Protein AF-A0AAW9EDR4-F1 (afdb_monomer_lite)

Radius of gyration: 29.73 Å; chains: 1; bounding box: 48×29×83 Å

InterPro domains:
  IPR008635 Trimeric autotransporter adhesin YadA-like, stalk domain [PF05662] (1-44)
  IPR011049 Serralysin-like metalloprotease, C-terminal [SSF101967] (1-27)

Foldseek 3Di:
DDPQDAFDPDPPTPGDHDPVVVVVVVVVVVVVVVVVVVVVVVVVVVVVVVVVVVVVVVQVVQCDQDDPPPDGDRHHDPDD

Structure (mmCIF, N/CA/C/O backbone):
data_AF-A0AAW9EDR4-F1
#
_entry.id   AF-A0AAW9EDR4-F1
#
loop_
_atom_site.group_PDB
_atom_site.id
_atom_site.type_symbol
_atom_site.label_atom_id
_atom_site.label_alt_id
_atom_site.label_comp_id
_atom_site.label_asym_id
_atom_site.label_entity_id
_atom_site.label_seq_id
_atom_site.pdbx_PDB_ins_code
_atom_site.Cartn_x
_atom_site.Cartn_y
_atom_site.Cartn_z
_atom_site.occupancy
_atom_site.B_iso_or_equiv
_atom_site.auth_seq_id
_atom_site.auth_comp_id
_atom_site.auth_asym_id
_atom_site.auth_atom_id
_atom_site.pdbx_PDB_model_num
ATOM 1 N N . ILE A 1 1 ? -16.881 5.312 32.623 1.00 88.75 1 ILE A N 1
ATOM 2 C CA . ILE A 1 1 ? -16.866 3.981 33.281 1.00 88.75 1 ILE A CA 1
ATOM 3 C C . ILE A 1 1 ? -15.403 3.581 33.445 1.00 88.75 1 ILE A C 1
ATOM 5 O O . ILE A 1 1 ? -14.641 3.808 32.516 1.00 88.75 1 ILE A O 1
ATOM 9 N N . THR A 1 2 ? -14.993 3.076 34.607 1.00 96.00 2 THR A N 1
ATOM 10 C CA . THR A 1 2 ? -13.619 2.601 34.871 1.00 96.00 2 THR A CA 1
ATOM 11 C C . THR A 1 2 ? -13.660 1.190 35.468 1.00 96.00 2 THR A C 1
ATOM 13 O O . THR A 1 2 ? -14.747 0.711 35.786 1.00 96.00 2 THR A O 1
ATOM 16 N N . ASN A 1 3 ? -12.504 0.526 35.595 1.00 97.00 3 ASN A N 1
ATOM 17 C CA . ASN A 1 3 ? -12.355 -0.853 36.092 1.00 97.00 3 ASN A CA 1
ATOM 18 C C . ASN A 1 3 ? -13.123 -1.907 35.269 1.00 97.00 3 ASN A C 1
ATOM 20 O O . ASN A 1 3 ? -13.610 -2.901 35.801 1.00 97.00 3 ASN A O 1
ATOM 24 N N . VAL A 1 4 ? -13.223 -1.692 33.954 1.00 98.12 4 VAL A N 1
ATOM 25 C CA . VAL A 1 4 ? -13.835 -2.648 33.022 1.00 98.12 4 VAL A CA 1
ATOM 26 C C . VAL A 1 4 ? -12.837 -3.770 32.737 1.00 98.12 4 VAL A C 1
ATOM 28 O O . VAL A 1 4 ? -11.776 -3.538 32.144 1.00 98.12 4 VAL A O 1
ATOM 31 N N . LYS A 1 5 ? -13.170 -4.993 33.162 1.00 98.19 5 LYS A N 1
ATOM 32 C CA . LYS A 1 5 ? -12.435 -6.203 32.766 1.00 98.19 5 LYS A CA 1
ATOM 33 C C . LYS A 1 5 ? -12.442 -6.310 31.236 1.00 98.19 5 LYS A C 1
ATOM 35 O O . LYS A 1 5 ? -13.416 -5.915 30.612 1.00 98.19 5 LYS A O 1
ATOM 40 N N . ALA A 1 6 ? -11.368 -6.826 30.638 1.00 98.62 6 ALA A N 1
ATOM 41 C CA . ALA A 1 6 ? -11.352 -7.083 29.199 1.00 98.62 6 ALA A CA 1
ATOM 42 C C . ALA A 1 6 ? -12.547 -7.970 28.812 1.00 98.62 6 ALA A C 1
ATOM 44 O O . ALA A 1 6 ? -12.739 -9.035 29.409 1.00 98.62 6 ALA A O 1
ATOM 45 N N . GLY A 1 7 ? -13.345 -7.491 27.859 1.00 98.50 7 GLY A N 1
ATOM 46 C CA . GLY A 1 7 ? -14.528 -8.184 27.371 1.00 98.50 7 GLY A CA 1
ATOM 47 C C . GLY A 1 7 ? -14.160 -9.335 26.445 1.00 98.50 7 GLY A C 1
ATOM 48 O O . GLY A 1 7 ? -13.089 -9.340 25.831 1.00 98.50 7 GLY A O 1
ATOM 49 N N . THR A 1 8 ? -15.050 -10.309 26.323 1.00 98.62 8 THR A N 1
ATOM 50 C CA . THR A 1 8 ? -14.890 -11.401 25.361 1.00 98.62 8 THR A CA 1
ATOM 51 C C . THR A 1 8 ? -14.980 -10.851 23.934 1.00 98.62 8 THR A C 1
ATOM 53 O O . THR A 1 8 ? -15.896 -10.091 23.626 1.00 98.62 8 THR A O 1
ATOM 56 N N . LEU A 1 9 ? -14.031 -11.211 23.063 1.00 97.81 9 LEU A N 1
ATOM 57 C CA . LEU A 1 9 ? -14.049 -10.848 21.641 1.00 97.81 9 LEU A CA 1
ATOM 58 C C . LEU A 1 9 ? -14.553 -12.041 20.826 1.00 97.81 9 LEU A C 1
ATOM 60 O O . LEU A 1 9 ? -13.775 -12.908 20.433 1.00 97.81 9 LEU A O 1
ATOM 64 N N . SER A 1 10 ? -15.865 -12.090 20.625 1.00 98.31 10 SER A N 1
ATOM 65 C CA . SER A 1 10 ? -16.569 -13.086 19.814 1.00 98.31 10 SER A CA 1
ATOM 66 C C . SER A 1 10 ? -17.816 -12.454 19.203 1.00 98.31 10 SER A C 1
ATOM 68 O O . SER A 1 10 ? -18.324 -11.477 19.753 1.00 98.31 10 SER A O 1
ATOM 70 N N . ASP A 1 11 ? -18.332 -13.034 18.123 1.00 98.50 11 ASP A N 1
ATOM 71 C CA . ASP A 1 11 ? -19.456 -12.469 17.360 1.00 98.50 11 ASP A CA 1
ATOM 72 C C . ASP A 1 11 ? -20.731 -12.268 18.203 1.00 98.50 11 ASP A C 1
ATOM 74 O O . ASP A 1 11 ? -21.435 -11.279 18.019 1.00 98.50 11 ASP A O 1
ATOM 78 N N . ASP A 1 12 ? -20.977 -13.140 19.187 1.00 98.31 12 ASP A N 1
ATOM 79 C CA . ASP A 1 12 ? -22.157 -13.077 20.068 1.00 98.31 12 ASP A CA 1
ATOM 80 C C . ASP A 1 12 ? -21.918 -12.316 21.392 1.00 98.31 12 ASP A C 1
ATOM 82 O O . ASP A 1 12 ? -22.762 -12.335 22.292 1.00 98.31 12 ASP A O 1
ATOM 86 N N . SER A 1 13 ? -20.752 -11.685 21.572 1.00 98.56 13 SER A N 1
ATOM 87 C CA . SER A 1 13 ? -20.408 -11.027 22.840 1.00 98.56 13 SER A CA 1
ATOM 88 C C . SER A 1 13 ? -21.224 -9.754 23.066 1.00 98.56 13 SER A C 1
ATOM 90 O O . SER A 1 13 ? -21.306 -8.881 22.204 1.00 98.56 13 SER A O 1
ATOM 92 N N . THR A 1 14 ? -21.756 -9.600 24.279 1.00 98.44 14 THR A N 1
ATOM 93 C CA . THR A 1 14 ? -22.368 -8.350 24.759 1.00 98.44 14 THR A CA 1
ATOM 94 C C . THR A 1 14 ? -21.505 -7.647 25.8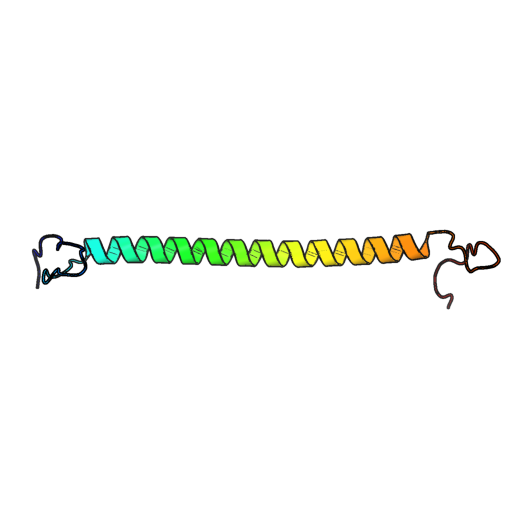10 1.00 98.44 14 THR A C 1
ATOM 96 O O . THR A 1 14 ? -21.970 -6.715 26.471 1.00 98.44 14 THR A O 1
ATOM 99 N N . ASP A 1 15 ? -20.268 -8.112 26.014 1.00 98.75 15 ASP A N 1
ATOM 100 C CA . ASP A 1 15 ? -19.342 -7.521 26.976 1.00 98.75 15 ASP A CA 1
ATOM 101 C C . ASP A 1 15 ? -18.873 -6.141 26.496 1.00 98.75 15 ASP A C 1
ATOM 103 O O . ASP A 1 15 ? -18.557 -5.931 25.324 1.00 98.75 15 ASP A O 1
ATOM 107 N N . ALA A 1 16 ? -18.737 -5.192 27.422 1.00 98.44 16 ALA A N 1
ATOM 108 C CA . ALA A 1 16 ? -18.044 -3.945 27.122 1.00 98.44 16 ALA A CA 1
ATOM 109 C C . ALA A 1 16 ? -16.547 -4.210 26.872 1.00 98.44 16 ALA A C 1
ATOM 111 O O . ALA A 1 16 ? -15.890 -4.902 27.652 1.00 98.44 16 ALA A O 1
ATOM 112 N N . VAL A 1 17 ? -15.982 -3.598 25.828 1.00 98.44 17 VAL A N 1
ATOM 113 C CA . VAL A 1 17 ? -14.531 -3.600 25.587 1.00 98.44 17 VAL A CA 1
ATOM 114 C C . VAL A 1 17 ? -13.846 -2.492 26.385 1.00 98.44 17 VAL A C 1
ATOM 116 O O . VAL A 1 17 ? -14.408 -1.413 26.590 1.00 98.44 17 VAL A O 1
ATOM 119 N N . ASN A 1 18 ? -12.617 -2.738 26.836 1.00 98.69 18 ASN A N 1
ATOM 120 C CA . ASN A 1 18 ? -11.842 -1.744 27.581 1.00 98.69 18 ASN A CA 1
ATOM 121 C C . ASN A 1 18 ? -10.741 -1.086 26.724 1.00 98.69 18 ASN A C 1
ATOM 123 O O . ASN A 1 18 ? -10.457 -1.490 25.595 1.00 98.69 18 ASN A O 1
ATOM 127 N N . GLY A 1 19 ? -10.077 -0.076 27.294 1.00 98.75 19 GLY A N 1
ATOM 128 C CA . GLY A 1 19 ? -9.024 0.675 26.605 1.00 98.75 19 GLY A CA 1
ATOM 129 C C . GLY A 1 19 ? -7.822 -0.167 26.159 1.00 98.75 19 GLY A C 1
ATOM 130 O O . GLY A 1 19 ? -7.230 0.143 25.133 1.00 98.75 19 GLY A O 1
ATOM 131 N N . SER A 1 20 ? -7.470 -1.245 26.871 1.00 98.62 20 SER A N 1
ATOM 132 C CA . SER A 1 20 ? -6.350 -2.115 26.472 1.00 98.62 20 SER A CA 1
ATOM 133 C C . SER A 1 20 ? -6.645 -2.911 25.198 1.00 98.62 20 SER A C 1
ATOM 135 O O . SER A 1 20 ? -5.762 -3.053 24.356 1.00 98.62 20 SER A O 1
ATOM 137 N N . GLN A 1 21 ? -7.892 -3.355 25.009 1.00 98.81 21 GLN A N 1
ATOM 138 C CA . GLN A 1 21 ? -8.318 -4.053 23.791 1.00 98.81 21 GLN A CA 1
ATOM 139 C C . GLN A 1 21 ? -8.317 -3.105 22.590 1.00 98.81 21 GLN A C 1
ATOM 141 O O . GLN A 1 21 ? -7.759 -3.434 21.546 1.00 98.81 21 GLN A O 1
ATOM 146 N N . LEU A 1 22 ? -8.857 -1.892 22.765 1.00 98.69 22 LEU A N 1
ATOM 147 C CA . LEU A 1 22 ? -8.810 -0.862 21.726 1.00 98.69 22 LEU A CA 1
ATOM 148 C C . LEU A 1 22 ? -7.368 -0.444 21.404 1.00 98.69 22 LEU A C 1
ATOM 150 O O . LEU A 1 22 ? -7.032 -0.249 20.239 1.00 98.69 22 LEU A O 1
ATOM 154 N N . LYS A 1 23 ? -6.498 -0.347 22.416 1.00 98.81 23 LYS A N 1
ATOM 155 C CA . LYS A 1 23 ? -5.078 -0.049 22.210 1.00 98.81 23 LYS A CA 1
ATOM 156 C C . LYS A 1 23 ? -4.396 -1.127 21.367 1.00 98.81 23 LYS A C 1
ATOM 158 O O . LYS A 1 23 ? -3.696 -0.766 20.432 1.00 98.81 23 LYS A O 1
ATOM 163 N N . ALA A 1 24 ? -4.616 -2.412 21.650 1.00 98.81 24 ALA A N 1
ATOM 164 C CA . ALA A 1 24 ? -4.027 -3.496 20.861 1.00 98.81 24 ALA A CA 1
ATOM 165 C C . ALA A 1 24 ? -4.438 -3.413 19.379 1.00 98.81 24 ALA A C 1
ATOM 167 O O . ALA A 1 24 ? -3.596 -3.519 18.489 1.00 98.81 24 ALA A O 1
ATOM 168 N N . THR A 1 25 ? -5.717 -3.132 19.107 1.00 98.81 25 THR A N 1
ATOM 169 C CA . THR A 1 25 ? -6.193 -2.870 17.741 1.00 98.81 25 THR A CA 1
ATOM 170 C C . THR A 1 25 ? -5.506 -1.650 17.123 1.00 98.81 25 THR A C 1
ATOM 172 O O . THR A 1 25 ? -5.042 -1.723 15.987 1.00 98.81 25 THR A O 1
ATOM 175 N N . ASN A 1 26 ? -5.392 -0.542 17.860 1.00 98.88 26 ASN A N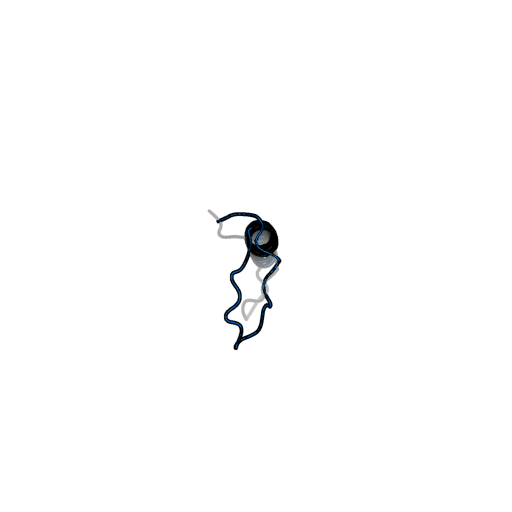 1
ATOM 176 C CA . ASN A 1 26 ? -4.742 0.676 17.369 1.00 98.88 26 ASN A CA 1
ATOM 177 C C . ASN A 1 26 ? -3.242 0.483 17.100 1.00 98.88 26 ASN A C 1
ATOM 179 O O . ASN A 1 26 ? -2.733 1.030 16.123 1.00 98.88 26 ASN A O 1
ATOM 183 N N . ASP A 1 27 ? -2.546 -0.315 17.911 1.00 98.88 27 ASP A N 1
ATOM 184 C CA . ASP A 1 27 ? -1.142 -0.667 17.685 1.00 98.88 27 ASP A CA 1
ATOM 185 C C . ASP A 1 27 ? -0.998 -1.445 16.360 1.00 98.88 27 ASP A C 1
ATOM 187 O O . ASP A 1 27 ? -0.167 -1.087 15.524 1.00 98.88 27 ASP A O 1
ATOM 191 N N . ASN A 1 28 ? -1.874 -2.427 16.098 1.00 98.88 28 ASN A N 1
ATOM 192 C CA . ASN A 1 28 ? -1.898 -3.153 14.820 1.00 98.88 28 ASN A CA 1
ATOM 193 C C . ASN A 1 28 ? -2.185 -2.221 13.626 1.00 98.88 28 ASN A C 1
ATOM 195 O O . ASN A 1 28 ? -1.566 -2.350 12.569 1.00 98.88 28 ASN A O 1
ATOM 199 N N . VAL A 1 29 ? -3.094 -1.252 13.784 1.00 98.94 29 VAL A N 1
ATOM 200 C CA . VAL A 1 29 ? -3.379 -0.237 12.753 1.00 98.94 29 VAL A CA 1
ATOM 201 C C . VAL A 1 29 ? -2.161 0.660 12.497 1.00 98.94 29 VAL A C 1
ATOM 203 O O . VAL A 1 29 ? -1.856 0.964 11.339 1.00 98.94 29 VAL A O 1
ATOM 206 N N . ALA A 1 30 ? -1.422 1.050 13.536 1.00 98.81 30 ALA A N 1
ATOM 207 C CA . ALA A 1 30 ? -0.193 1.832 13.395 1.00 98.81 30 ALA A CA 1
ATOM 208 C C . ALA A 1 30 ? 0.915 1.040 12.674 1.00 98.81 30 ALA A C 1
ATOM 210 O O . ALA A 1 30 ? 1.588 1.576 11.784 1.00 98.81 30 ALA A O 1
ATOM 211 N N . THR A 1 31 ? 1.060 -0.253 12.981 1.00 98.88 31 THR A N 1
ATOM 212 C CA . THR A 1 31 ? 1.955 -1.157 12.242 1.00 98.88 31 THR A CA 1
ATOM 213 C C . THR A 1 31 ? 1.552 -1.255 10.772 1.00 98.88 31 THR A C 1
ATOM 215 O O . THR A 1 31 ? 2.398 -1.076 9.896 1.00 98.88 31 THR A O 1
ATOM 218 N N . ASN A 1 32 ? 0.263 -1.445 10.477 1.00 98.88 32 ASN A N 1
ATOM 219 C CA . ASN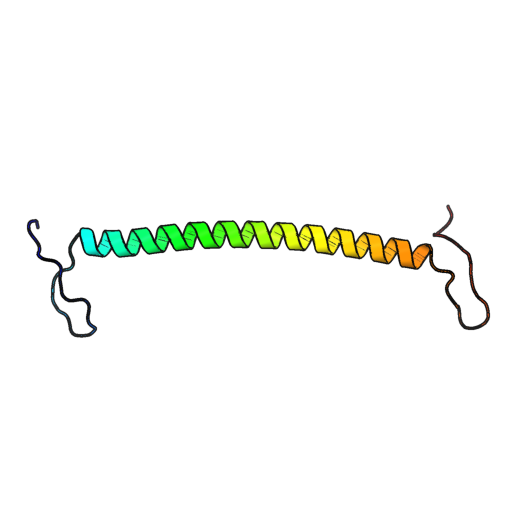 A 1 32 ? -0.232 -1.477 9.099 1.00 98.88 32 ASN A CA 1
ATOM 220 C C . ASN A 1 32 ? 0.058 -0.167 8.355 1.00 98.88 32 ASN A C 1
ATOM 222 O O . ASN A 1 32 ? 0.501 -0.200 7.210 1.00 98.88 32 ASN A O 1
ATOM 226 N N . THR A 1 33 ? -0.120 0.977 9.018 1.00 98.88 33 THR A N 1
ATOM 227 C CA . THR A 1 33 ? 0.192 2.301 8.454 1.00 98.88 33 THR A CA 1
ATOM 228 C C . THR A 1 33 ? 1.669 2.406 8.065 1.00 98.88 33 THR A C 1
ATOM 230 O O . THR A 1 33 ? 1.997 2.851 6.965 1.00 98.88 33 THR A O 1
ATOM 233 N N . THR A 1 34 ? 2.564 1.927 8.931 1.00 98.88 34 THR A N 1
ATOM 234 C CA . THR A 1 34 ? 4.013 1.907 8.672 1.00 98.88 34 THR A CA 1
ATOM 235 C C . THR A 1 34 ? 4.366 0.986 7.501 1.00 98.88 34 THR A C 1
ATOM 237 O O . THR A 1 34 ? 5.118 1.379 6.607 1.00 98.88 34 THR A O 1
ATOM 240 N N . ASN A 1 35 ? 3.781 -0.214 7.454 1.00 98.94 35 ASN A N 1
ATOM 241 C CA . ASN A 1 35 ? 4.000 -1.168 6.364 1.00 98.94 35 ASN A CA 1
ATOM 242 C C . ASN A 1 35 ? 3.529 -0.608 5.014 1.00 98.94 35 ASN A C 1
ATOM 244 O O . ASN A 1 35 ? 4.223 -0.751 4.009 1.00 98.94 35 ASN A O 1
ATOM 248 N N . ILE A 1 36 ? 2.383 0.078 4.984 1.00 98.88 36 ILE A N 1
ATOM 249 C CA . ILE A 1 36 ? 1.862 0.732 3.774 1.00 98.88 36 ILE A CA 1
ATOM 250 C C . ILE A 1 36 ? 2.814 1.833 3.291 1.00 98.88 36 ILE A C 1
ATOM 252 O O . ILE A 1 36 ? 3.098 1.915 2.092 1.00 98.88 36 ILE A O 1
ATOM 256 N N . ALA A 1 37 ? 3.348 2.652 4.201 1.00 98.81 37 ALA A N 1
ATOM 257 C CA . ALA A 1 37 ? 4.323 3.682 3.850 1.00 98.81 37 A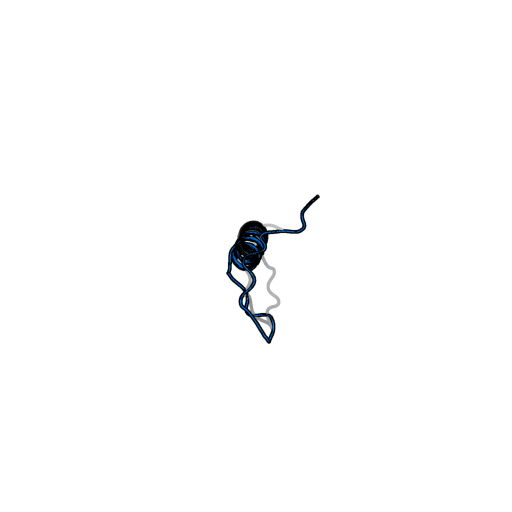LA A CA 1
ATOM 258 C C . ALA A 1 37 ? 5.611 3.072 3.265 1.00 98.81 37 ALA A C 1
ATOM 260 O O . ALA A 1 37 ? 6.105 3.539 2.237 1.00 98.81 37 ALA A O 1
ATOM 261 N N . SER A 1 38 ? 6.112 1.983 3.860 1.00 98.88 38 SER A N 1
ATOM 262 C CA . SER A 1 38 ? 7.275 1.253 3.338 1.00 98.88 38 SER A CA 1
ATOM 263 C C . SER A 1 38 ? 7.010 0.666 1.948 1.00 98.88 38 SER A C 1
ATOM 265 O O . SER A 1 38 ? 7.807 0.868 1.031 1.00 98.88 38 SER A O 1
ATOM 267 N N . ASN A 1 39 ? 5.855 0.028 1.749 1.00 98.88 39 ASN A N 1
ATOM 268 C CA . ASN A 1 39 ? 5.458 -0.494 0.441 1.00 98.88 39 ASN A CA 1
ATOM 269 C C . ASN A 1 39 ? 5.366 0.617 -0.613 1.00 98.88 39 ASN A C 1
ATOM 271 O O . ASN A 1 39 ? 5.821 0.427 -1.738 1.00 98.88 39 ASN A O 1
ATOM 275 N N . THR A 1 40 ? 4.845 1.789 -0.244 1.00 98.88 40 THR A N 1
ATOM 276 C CA . THR A 1 40 ? 4.775 2.960 -1.134 1.00 98.88 40 THR A CA 1
ATOM 277 C C . THR A 1 40 ? 6.170 3.405 -1.586 1.00 98.88 40 THR A C 1
ATOM 279 O O . THR A 1 40 ? 6.386 3.638 -2.775 1.00 98.88 40 THR A O 1
ATOM 282 N N . ALA A 1 41 ? 7.141 3.458 -0.668 1.00 98.88 41 ALA A N 1
ATOM 283 C CA . ALA A 1 41 ? 8.527 3.808 -0.991 1.00 98.88 41 ALA A CA 1
ATOM 284 C C . ALA A 1 41 ? 9.213 2.754 -1.884 1.00 98.88 41 ALA A C 1
ATOM 286 O O . ALA A 1 41 ? 9.905 3.103 -2.846 1.00 98.88 41 ALA A O 1
ATOM 287 N N . ASN A 1 42 ? 8.981 1.467 -1.611 1.00 98.88 42 ASN A N 1
ATOM 288 C CA . ASN A 1 42 ? 9.502 0.371 -2.433 1.00 98.88 42 ASN A CA 1
ATOM 289 C C . ASN A 1 42 ? 8.938 0.425 -3.859 1.00 98.88 42 ASN A C 1
ATOM 291 O O . ASN A 1 42 ? 9.684 0.273 -4.824 1.00 98.88 42 ASN A O 1
ATOM 295 N N . ILE A 1 43 ? 7.638 0.701 -4.007 1.00 98.88 43 ILE A N 1
ATOM 296 C CA . ILE A 1 43 ? 6.995 0.865 -5.317 1.00 98.88 43 ILE A CA 1
ATOM 297 C C . ILE A 1 43 ? 7.607 2.047 -6.074 1.00 98.88 43 ILE A C 1
ATOM 299 O O . ILE A 1 43 ? 7.958 1.893 -7.240 1.00 98.88 43 ILE A O 1
ATOM 303 N N . ALA A 1 44 ? 7.798 3.199 -5.423 1.00 98.88 44 ALA A N 1
ATOM 304 C CA . ALA A 1 44 ? 8.434 4.357 -6.053 1.00 98.88 44 ALA A CA 1
ATOM 305 C C . ALA A 1 44 ? 9.863 4.045 -6.540 1.00 98.88 44 ALA A C 1
ATOM 307 O O . ALA A 1 44 ? 10.242 4.431 -7.646 1.00 98.88 44 ALA A O 1
ATOM 308 N N . THR A 1 45 ? 10.626 3.286 -5.748 1.00 98.88 45 THR A N 1
ATOM 309 C CA . THR A 1 45 ? 11.972 2.819 -6.121 1.00 98.88 45 THR A CA 1
ATOM 310 C C . THR A 1 45 ? 11.922 1.884 -7.329 1.00 98.88 45 THR A C 1
ATOM 312 O O . THR A 1 45 ? 12.675 2.064 -8.284 1.00 98.88 45 THR A O 1
ATOM 315 N N . ASN A 1 46 ? 10.998 0.920 -7.334 1.00 98.88 46 ASN A N 1
ATOM 316 C CA . ASN A 1 46 ? 10.813 0.014 -8.466 1.00 98.88 46 ASN A CA 1
ATOM 317 C C . ASN A 1 46 ? 10.444 0.773 -9.747 1.00 98.88 46 ASN A C 1
ATOM 319 O O . ASN A 1 46 ? 11.002 0.475 -10.799 1.00 98.88 46 ASN A O 1
ATOM 323 N N . THR A 1 47 ? 9.578 1.786 -9.662 1.00 98.88 47 THR A N 1
ATOM 324 C CA . THR A 1 47 ? 9.245 2.659 -10.799 1.00 98.88 47 THR A CA 1
ATOM 325 C C . THR A 1 47 ? 10.486 3.358 -11.360 1.00 98.88 47 THR A C 1
ATOM 327 O O . THR A 1 47 ? 10.692 3.364 -12.572 1.00 98.88 47 THR A O 1
ATOM 330 N N . ALA A 1 48 ? 11.350 3.908 -10.501 1.00 98.88 48 ALA A N 1
ATOM 331 C CA . ALA A 1 48 ? 12.591 4.554 -10.938 1.00 98.88 48 ALA A CA 1
ATOM 332 C C . ALA A 1 48 ? 13.571 3.564 -11.598 1.00 98.88 48 ALA A C 1
ATOM 334 O O . ALA A 1 48 ? 14.165 3.869 -12.638 1.00 98.88 48 ALA A O 1
ATOM 335 N N . ASN A 1 49 ? 13.697 2.361 -11.034 1.00 98.88 49 ASN A N 1
ATOM 336 C CA . ASN A 1 49 ? 14.529 1.298 -11.596 1.00 98.88 49 ASN A CA 1
ATOM 337 C C . ASN A 1 49 ? 14.021 0.856 -12.974 1.00 98.88 49 ASN A C 1
ATOM 339 O O . ASN A 1 49 ? 14.817 0.724 -13.899 1.00 98.88 49 ASN A O 1
ATOM 343 N N . ILE A 1 50 ? 12.706 0.680 -13.134 1.00 98.81 50 ILE A N 1
ATOM 344 C CA . ILE A 1 50 ? 12.084 0.329 -14.420 1.00 98.81 50 ILE A CA 1
ATOM 345 C C . ILE A 1 50 ? 12.361 1.410 -15.467 1.00 98.81 50 ILE A C 1
ATOM 347 O O . ILE A 1 50 ? 12.762 1.083 -16.578 1.00 98.81 50 ILE A O 1
ATOM 351 N N . ASN A 1 51 ? 12.227 2.690 -15.115 1.00 98.75 51 ASN A N 1
ATOM 352 C CA . ASN A 1 51 ? 12.540 3.780 -16.042 1.00 98.75 51 ASN A CA 1
ATOM 353 C C . ASN A 1 51 ? 14.013 3.759 -16.476 1.00 98.75 51 ASN A C 1
ATOM 355 O O . ASN A 1 51 ? 14.307 3.929 -17.653 1.00 98.75 51 ASN A O 1
ATOM 359 N N . THR A 1 52 ? 14.930 3.488 -15.543 1.00 98.69 52 THR A N 1
ATOM 360 C CA . THR A 1 52 ? 16.367 3.360 -15.845 1.00 98.69 52 THR A CA 1
ATOM 361 C C . THR A 1 52 ? 16.648 2.177 -16.773 1.00 98.69 52 THR A C 1
ATOM 363 O O . THR A 1 52 ? 17.446 2.293 -17.707 1.00 98.69 52 THR A O 1
ATOM 366 N N . LEU A 1 53 ? 15.983 1.041 -16.539 1.00 98.69 53 LEU A N 1
ATOM 367 C CA . LEU A 1 53 ? 16.077 -0.135 -17.404 1.00 98.69 53 LEU A CA 1
ATOM 368 C C . LEU A 1 53 ? 15.549 0.165 -18.808 1.00 98.69 53 LEU A C 1
ATOM 370 O O . LEU A 1 53 ? 16.229 -0.176 -19.768 1.00 98.69 53 LEU A O 1
ATOM 374 N N . ASN A 1 54 ? 14.411 0.852 -18.932 1.00 98.25 54 ASN A N 1
ATOM 375 C CA . ASN A 1 54 ? 13.871 1.267 -20.229 1.00 98.25 54 ASN A CA 1
ATOM 376 C C . ASN A 1 54 ? 14.867 2.155 -20.988 1.00 98.25 54 ASN A C 1
ATOM 378 O O . ASN A 1 54 ? 15.219 1.830 -22.111 1.00 98.25 54 ASN A O 1
ATOM 382 N N . THR A 1 55 ? 15.429 3.190 -20.353 1.00 97.19 55 THR A N 1
ATOM 383 C CA . THR A 1 55 ? 16.456 4.038 -20.992 1.00 97.19 55 THR A CA 1
ATOM 384 C C . THR A 1 55 ? 17.696 3.247 -21.421 1.00 97.19 55 THR A C 1
ATOM 386 O O . THR A 1 55 ? 18.291 3.523 -22.463 1.00 97.19 55 THR A O 1
ATOM 389 N N . SER A 1 56 ? 18.102 2.258 -20.622 1.00 96.81 56 SER A N 1
ATOM 390 C CA . SER A 1 56 ? 19.241 1.397 -20.961 1.00 96.81 56 SER A CA 1
ATOM 391 C C . SER A 1 56 ? 18.928 0.507 -22.164 1.00 96.81 56 SER A C 1
ATOM 393 O O . SER A 1 56 ? 19.776 0.353 -23.036 1.00 96.81 56 SER A O 1
ATOM 395 N N . ILE A 1 57 ? 17.713 -0.047 -22.229 1.00 95.69 57 ILE A N 1
ATOM 396 C CA . ILE A 1 57 ? 17.225 -0.825 -23.375 1.00 95.69 57 ILE A CA 1
ATOM 397 C C . ILE A 1 57 ? 17.191 0.054 -24.624 1.00 95.69 57 ILE A C 1
ATOM 399 O O . ILE A 1 57 ? 17.794 -0.331 -25.619 1.00 95.69 57 ILE A O 1
ATOM 403 N N . ASP A 1 58 ? 16.610 1.253 -24.547 1.00 91.31 58 ASP A N 1
ATOM 404 C CA . ASP A 1 58 ? 16.560 2.198 -25.670 1.00 91.31 58 ASP A CA 1
ATOM 405 C C . ASP A 1 58 ? 17.972 2.521 -26.192 1.00 91.31 58 ASP A C 1
ATOM 407 O O . ASP A 1 58 ? 18.209 2.597 -27.395 1.00 91.31 58 ASP A O 1
ATOM 411 N N . THR A 1 59 ? 18.944 2.680 -25.288 1.00 89.62 59 THR A N 1
ATOM 412 C CA . THR A 1 59 ?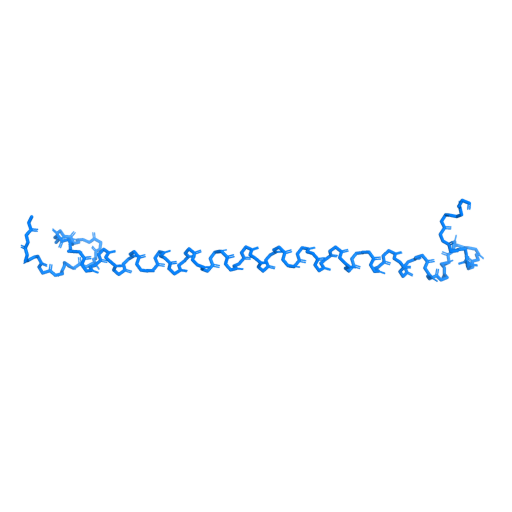 20.346 2.926 -25.664 1.00 89.62 59 THR A CA 1
ATOM 413 C C . THR A 1 59 ? 20.955 1.714 -26.369 1.00 89.62 59 THR A C 1
ATOM 415 O O . THR A 1 59 ? 21.558 1.863 -27.428 1.00 89.62 59 THR A O 1
ATOM 418 N N . LEU A 1 60 ? 20.760 0.508 -25.828 1.00 90.69 60 LEU A N 1
ATOM 419 C CA . LEU A 1 60 ? 21.249 -0.726 -26.449 1.00 90.69 60 LEU A CA 1
ATOM 420 C C . LEU A 1 60 ? 20.612 -0.978 -27.820 1.00 90.69 60 LEU A C 1
ATOM 422 O O . LEU A 1 60 ? 21.288 -1.483 -28.711 1.00 90.69 60 LEU A O 1
ATOM 426 N N . GLU A 1 61 ? 19.339 -0.629 -28.003 1.00 88.12 61 GLU A N 1
ATOM 427 C CA . GLU A 1 61 ? 18.664 -0.707 -29.301 1.00 88.12 61 GLU A CA 1
ATOM 428 C C . GLU A 1 61 ? 19.270 0.263 -30.324 1.00 88.12 61 GLU A C 1
ATOM 430 O O . GLU A 1 61 ? 19.367 -0.092 -31.497 1.00 88.12 61 GLU A O 1
ATOM 435 N N . GLN A 1 62 ? 19.728 1.445 -29.895 1.00 84.00 62 GLN A N 1
ATOM 436 C CA . GLN A 1 62 ? 20.436 2.391 -30.767 1.00 84.00 62 GLN A CA 1
ATOM 437 C C . GLN A 1 62 ? 21.880 1.975 -31.082 1.00 84.00 62 GLN A C 1
ATOM 439 O O . GLN A 1 62 ? 22.348 2.220 -32.193 1.00 84.00 62 GLN A O 1
ATOM 444 N N . ASP A 1 63 ? 22.578 1.352 -30.130 1.00 83.69 63 ASP A N 1
ATOM 445 C CA . ASP A 1 63 ? 23.946 0.845 -30.312 1.00 83.69 63 ASP A CA 1
ATOM 446 C C . ASP A 1 63 ? 23.995 -0.450 -31.132 1.00 83.69 63 ASP A C 1
ATOM 448 O O . ASP A 1 63 ? 25.003 -0.763 -31.778 1.00 83.69 63 ASP A O 1
ATOM 452 N N . ALA A 1 64 ? 22.927 -1.246 -31.084 1.00 85.62 64 ALA A N 1
ATOM 453 C CA . ALA A 1 64 ? 22.853 -2.492 -31.817 1.00 85.62 64 ALA A CA 1
ATOM 454 C C . ALA A 1 64 ? 22.930 -2.230 -33.327 1.00 85.62 64 ALA A C 1
ATOM 456 O O . ALA A 1 64 ? 22.214 -1.409 -33.890 1.00 85.62 64 ALA A O 1
ATOM 457 N N . ILE A 1 65 ? 23.761 -3.007 -34.021 1.00 83.69 65 ILE A N 1
ATOM 458 C CA . ILE A 1 65 ? 23.703 -3.078 -35.479 1.00 83.69 65 ILE A CA 1
ATOM 459 C C . ILE A 1 65 ? 22.408 -3.811 -35.849 1.00 83.69 65 ILE A C 1
ATOM 461 O O . ILE A 1 65 ? 22.298 -5.029 -35.688 1.00 83.69 65 ILE A O 1
ATOM 465 N N . LEU A 1 66 ? 21.420 -3.07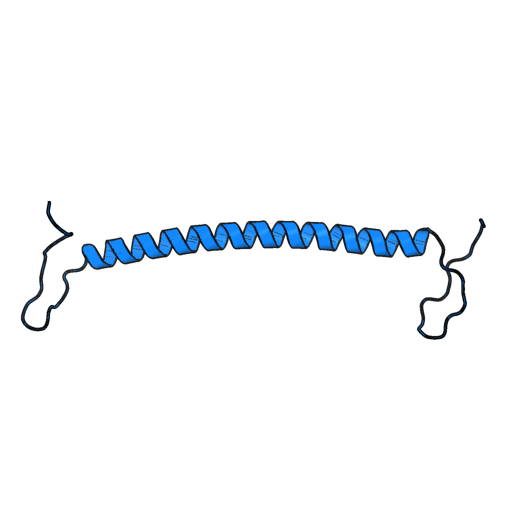1 -36.346 1.00 82.69 66 LEU A N 1
ATOM 466 C CA . LEU A 1 66 ? 20.087 -3.598 -36.636 1.00 82.69 66 LEU A CA 1
ATOM 467 C C . LEU A 1 66 ? 19.988 -4.085 -38.087 1.00 82.69 66 LEU A C 1
ATOM 469 O O . LEU A 1 66 ? 20.398 -3.403 -39.029 1.00 82.69 66 LEU A O 1
ATOM 473 N N . TRP A 1 67 ? 19.407 -5.270 -38.290 1.00 84.69 67 TRP A N 1
ATOM 474 C CA . TRP A 1 67 ? 19.060 -5.766 -39.624 1.00 84.69 67 TRP A CA 1
ATOM 475 C C . TRP A 1 67 ? 17.758 -5.123 -40.107 1.00 84.69 67 TRP A C 1
ATOM 477 O O . TRP A 1 67 ? 16.723 -5.253 -39.456 1.00 84.69 67 TRP A O 1
ATOM 487 N N . ASN A 1 68 ? 17.786 -4.467 -41.267 1.00 80.88 68 ASN A N 1
ATOM 488 C CA . ASN A 1 68 ? 16.634 -3.734 -41.809 1.00 80.88 68 ASN A CA 1
ATOM 489 C C . ASN A 1 68 ? 15.831 -4.506 -42.874 1.00 80.88 68 ASN A C 1
ATOM 491 O O . ASN A 1 68 ? 15.063 -3.904 -43.622 1.00 80.88 68 ASN A O 1
ATOM 495 N N . GLY A 1 69 ? 16.050 -5.815 -43.014 1.00 86.88 69 GLY A N 1
ATOM 496 C CA . GLY A 1 69 ? 15.455 -6.616 -44.089 1.00 86.88 69 GLY A CA 1
ATOM 497 C C . GLY A 1 69 ? 16.401 -6.926 -45.250 1.00 86.88 69 GLY A C 1
ATOM 498 O O . GLY A 1 69 ? 16.232 -7.936 -45.931 1.00 86.88 69 GLY A O 1
ATOM 499 N N . THR A 1 70 ? 17.405 -6.078 -45.484 1.00 89.81 70 THR A N 1
ATOM 500 C CA . THR A 1 70 ? 18.278 -6.170 -46.673 1.00 89.81 70 THR A CA 1
ATOM 501 C C . THR A 1 70 ? 19.759 -6.002 -46.356 1.00 89.81 70 THR A C 1
ATOM 503 O O . THR A 1 70 ? 20.598 -6.626 -47.004 1.00 89.81 70 THR A O 1
ATOM 506 N N . ALA A 1 71 ? 20.086 -5.215 -45.332 1.00 85.88 71 ALA A N 1
ATOM 507 C CA . ALA A 1 71 ? 21.436 -5.007 -44.840 1.00 85.88 71 ALA A CA 1
ATOM 508 C C . ALA A 1 71 ? 21.421 -4.755 -43.326 1.00 85.88 71 ALA A C 1
ATOM 510 O O . ALA A 1 71 ? 20.393 -4.427 -42.730 1.00 85.88 71 ALA A O 1
ATOM 511 N N . TYR A 1 72 ? 22.585 -4.908 -42.709 1.00 87.31 72 TYR A N 1
ATOM 512 C CA . TYR A 1 72 ? 22.828 -4.435 -41.355 1.00 87.31 72 TYR A CA 1
ATOM 513 C C . TYR A 1 72 ? 23.133 -2.934 -41.400 1.00 87.31 72 TYR A C 1
ATOM 515 O O . TYR A 1 72 ? 24.010 -2.512 -42.155 1.00 87.31 72 TYR A O 1
ATOM 523 N N . SER A 1 73 ? 22.404 -2.131 -40.625 1.00 76.12 73 SER A N 1
ATOM 524 C CA . SER A 1 73 ? 22.673 -0.702 -40.459 1.00 76.12 73 SER A CA 1
ATOM 525 C C . SER A 1 73 ? 23.505 -0.489 -39.201 1.00 76.12 73 SER A C 1
ATOM 527 O O . SER A 1 73 ? 23.115 -0.934 -38.127 1.00 76.12 73 SER A O 1
ATOM 529 N N . ALA A 1 74 ? 24.637 0.199 -39.334 1.00 73.94 74 ALA A N 1
ATOM 530 C CA . ALA A 1 74 ? 25.439 0.679 -38.207 1.00 73.94 74 ALA A CA 1
ATOM 531 C C . ALA A 1 74 ? 25.146 2.158 -37.879 1.00 73.94 74 ALA A C 1
ATOM 533 O O . ALA A 1 74 ? 25.958 2.820 -37.240 1.00 73.94 74 ALA A O 1
ATOM 534 N N . ALA A 1 75 ? 24.031 2.704 -38.382 1.00 67.50 75 ALA A N 1
ATOM 535 C CA . ALA A 1 75 ? 23.624 4.071 -38.082 1.00 67.50 75 ALA A CA 1
ATOM 536 C C . ALA A 1 75 ? 23.235 4.179 -36.600 1.00 67.50 75 ALA A C 1
ATOM 538 O O . ALA A 1 75 ? 22.314 3.496 -36.161 1.00 67.50 75 ALA A O 1
ATOM 539 N N . HIS A 1 76 ? 23.940 5.028 -35.853 1.00 66.38 76 HIS A N 1
ATOM 540 C CA . HIS A 1 76 ? 23.716 5.269 -34.431 1.00 66.38 76 HIS A CA 1
ATOM 541 C C . HIS A 1 76 ? 22.971 6.600 -34.238 1.00 66.38 76 HIS A C 1
ATOM 543 O O . HIS A 1 76 ? 23.521 7.662 -34.532 1.00 66.38 76 HIS A O 1
ATOM 549 N N . GLY A 1 77 ? 21.746 6.543 -33.704 1.00 63.50 77 GLY A N 1
ATOM 550 C CA . GLY A 1 77 ? 20.916 7.713 -33.395 1.00 63.50 77 GLY A CA 1
ATOM 551 C C . GLY A 1 77 ? 20.348 8.463 -34.608 1.00 63.50 77 GLY A C 1
ATOM 552 O O . GLY A 1 77 ? 20.783 8.297 -35.745 1.00 63.50 77 GLY A O 1
ATOM 553 N N . THR A 1 78 ? 19.348 9.318 -34.370 1.00 51.56 78 THR A N 1
ATOM 554 C CA . THR A 1 78 ? 18.998 10.374 -35.327 1.00 51.56 78 THR A CA 1
ATOM 555 C C . THR A 1 78 ? 20.087 11.435 -35.257 1.00 51.56 78 THR A C 1
ATOM 557 O O . THR A 1 78 ? 20.137 12.199 -34.291 1.00 51.56 78 THR A O 1
ATOM 560 N N . GLU A 1 79 ? 20.963 11.470 -36.257 1.00 45.31 79 GLU A N 1
ATOM 561 C CA . GLU A 1 79 ? 21.761 12.656 -36.549 1.00 45.31 79 GLU A CA 1
ATOM 562 C C . GLU A 1 79 ? 20.857 13.897 -36.475 1.00 45.31 79 GLU A C 1
ATOM 564 O O . GLU A 1 79 ? 19.793 13.956 -37.101 1.00 45.31 79 GLU A O 1
ATOM 569 N N . THR A 1 80 ? 21.287 14.890 -35.706 1.00 41.00 80 THR A N 1
ATOM 570 C CA . THR A 1 80 ? 21.241 16.258 -36.223 1.00 41.00 80 THR A CA 1
ATOM 571 C C . THR A 1 80 ? 22.597 16.574 -36.806 1.00 41.00 80 THR A C 1
ATOM 573 O O . THR A 1 80 ? 23.581 16.307 -36.075 1.00 41.00 80 THR A O 1
#

pLDDT: mean 92.32, std 12.29, range [41.0, 98.94]

Secondary structure (DSSP, 8-state):
----PPPP-STT--PPPPHHHHHHHHHHHHHHHHHHHHHHHHHHHHHHHHHHHHHHHHHHHHHS-EE-SSSEE---S---

Organism: Klebsiella aerogenes (NCBI:txid548)

Sequence (80 aa):
ITNVKAGTLSDDSTDAVNGSQLKATNDNVATNTTNIASNTANIATNTANINTLNTSIDTLEQDAILWNGTAYSAAHGTET